Protein AF-A0A917VXM4-F1 (afdb_monomer)

Mean predicted aligned error: 3.89 Å

Foldseek 3Di:
DPQFAEEEEEEEPPDDPVLVVVLCVVRSYDHPYYHYDPDDLQVSLVVRLVVCVVRVGQEYEYAADEPVNLVVDPSNVVSLCRHWYRYNHGIDHNDD

Solvent-accessible surface area (backbone atoms only — not comparable to full-atom values): 5278 Å² total; per-residue (Å²): 130,86,79,46,50,35,16,34,34,49,35,46,89,83,58,59,63,72,57,54,50,51,54,30,61,78,65,47,39,33,79,78,48,76,45,74,53,91,62,60,64,64,58,45,33,50,53,49,48,51,49,30,63,77,63,68,17,57,26,36,37,26,68,90,41,42,47,64,58,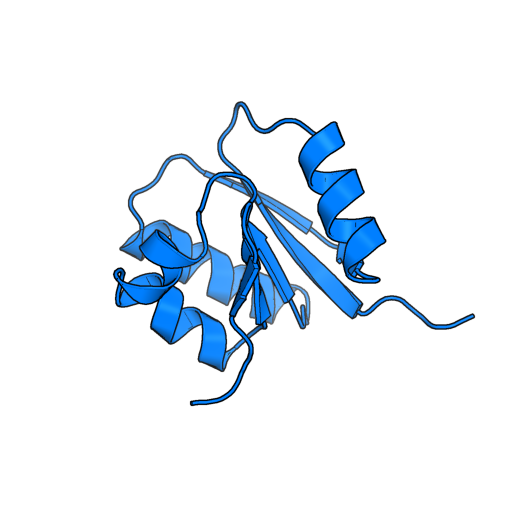40,65,71,35,67,43,47,54,57,41,18,78,70,22,25,38,39,31,60,71,40,73,45,57,65,67,135

Radius of gyration: 11.88 Å; Cα contacts (8 Å, |Δi|>4): 181; chains: 1; bounding box: 35×27×24 Å

pLDDT: mean 90.93, std 10.51, range [40.25, 98.0]

Nearest PDB structures (foldseek):
  3o1h-assembly1_B  TM=6.114E-01  e=2.766E-02  Vibrio parahaemolyticus
  2p1r-assembly2_B  TM=5.668E-01  e=1.158E-01  Salmonella enterica subsp. enterica serovar Typhimurium str. LT2
  2bon-assembly2_B  TM=5.926E-01  e=1.603E-01  Escherichia coli BL21(DE3)
  6kja-assembly1_E-2  TM=5.591E-01  e=8.360E-02  Escherichia coli K-12
  2bon-assembly1_A  TM=5.421E-01  e=1.318E-01  Escherichia coli BL21(DE3)

Structure (mmCIF, N/CA/C/O backbone):
data_AF-A0A917VXM4-F1
#
_entry.id   AF-A0A917VXM4-F1
#
loop_
_atom_site.group_PDB
_atom_site.id
_atom_site.type_symbol
_atom_site.label_atom_id
_atom_site.label_alt_id
_atom_site.label_comp_id
_atom_site.label_asym_id
_atom_site.label_entity_id
_atom_site.label_seq_id
_atom_site.pdbx_PDB_ins_code
_atom_site.Cartn_x
_atom_site.Cartn_y
_atom_site.Cartn_z
_atom_site.occupancy
_atom_site.B_iso_or_equiv
_atom_site.auth_seq_id
_atom_site.auth_comp_id
_atom_site.auth_asym_id
_atom_site.auth_atom_id
_atom_site.pdbx_PDB_model_num
ATOM 1 N N . MET A 1 1 ? -22.673 4.037 10.984 1.00 44.50 1 MET A N 1
ATOM 2 C CA . MET A 1 1 ? -21.724 4.339 9.891 1.00 44.50 1 MET A CA 1
ATOM 3 C C . MET A 1 1 ? -20.495 3.479 10.115 1.00 44.50 1 MET A C 1
ATOM 5 O O . MET A 1 1 ? -19.797 3.703 11.092 1.00 44.50 1 MET A O 1
ATOM 9 N N . THR A 1 2 ? -20.271 2.446 9.308 1.00 53.12 2 THR A N 1
ATOM 10 C CA . THR A 1 2 ? -19.020 1.679 9.367 1.00 53.12 2 THR A CA 1
ATOM 11 C C . T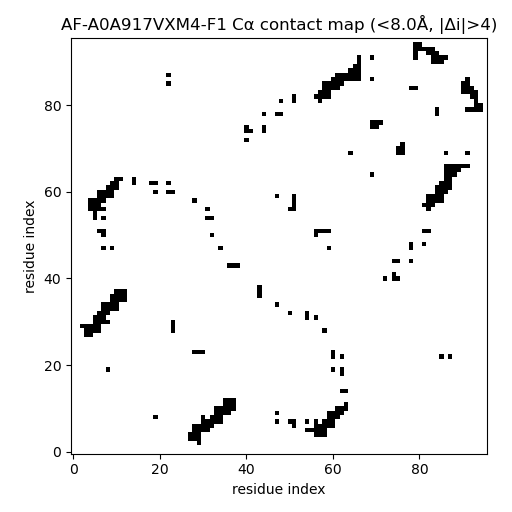HR A 1 2 ? -17.888 2.598 8.930 1.00 53.12 2 THR A C 1
ATOM 13 O O . THR A 1 2 ? -17.842 3.031 7.780 1.00 53.12 2 THR A O 1
ATOM 16 N N . VAL A 1 3 ? -17.017 2.971 9.866 1.00 72.00 3 VAL A N 1
ATOM 17 C CA . VAL A 1 3 ? -15.818 3.752 9.558 1.00 72.00 3 VAL A CA 1
ATOM 18 C C . VAL A 1 3 ? -14.934 2.861 8.690 1.00 72.00 3 VAL A C 1
ATOM 20 O O . VAL A 1 3 ? -14.500 1.804 9.142 1.00 72.00 3 VAL A O 1
ATOM 23 N N . GLY A 1 4 ? -14.743 3.242 7.423 1.00 83.62 4 GLY A N 1
ATOM 24 C CA . GLY A 1 4 ? -13.906 2.488 6.489 1.00 83.62 4 GLY A CA 1
ATOM 25 C C . GLY A 1 4 ? -12.497 2.287 7.048 1.00 83.62 4 GLY A C 1
ATOM 26 O O . GLY A 1 4 ? -11.982 3.147 7.773 1.00 83.62 4 GLY A O 1
ATOM 27 N N . ARG A 1 5 ? -11.872 1.153 6.722 1.00 94.69 5 ARG A N 1
ATOM 28 C CA . ARG A 1 5 ? -10.523 0.828 7.204 1.00 94.69 5 ARG A CA 1
ATOM 29 C C . ARG A 1 5 ? -9.536 1.895 6.732 1.00 94.69 5 ARG A C 1
ATOM 31 O O . ARG A 1 5 ? -9.515 2.236 5.551 1.00 94.69 5 ARG A O 1
ATOM 38 N N . ARG A 1 6 ? -8.726 2.425 7.650 1.00 97.31 6 ARG A N 1
ATOM 39 C CA . ARG A 1 6 ? -7.721 3.453 7.343 1.00 97.31 6 ARG A CA 1
ATOM 40 C C . ARG A 1 6 ? -6.699 2.888 6.361 1.00 97.31 6 ARG A C 1
ATOM 42 O O . ARG A 1 6 ? -6.190 1.791 6.583 1.00 97.31 6 ARG A O 1
ATOM 49 N N . ALA A 1 7 ? -6.408 3.633 5.305 1.00 97.75 7 ALA A N 1
ATOM 50 C CA . ALA A 1 7 ? -5.440 3.242 4.296 1.00 97.75 7 ALA A CA 1
ATOM 51 C C . ALA A 1 7 ? -4.519 4.401 3.929 1.00 97.75 7 ALA A C 1
ATOM 53 O O . ALA A 1 7 ? -4.968 5.545 3.833 1.00 97.75 7 ALA A O 1
ATOM 54 N N . ILE A 1 8 ? -3.252 4.101 3.672 1.00 98.00 8 ILE A N 1
ATOM 55 C CA . ILE A 1 8 ? -2.381 5.018 2.937 1.00 98.00 8 ILE A CA 1
ATOM 56 C C . ILE A 1 8 ? -2.349 4.625 1.463 1.00 98.00 8 ILE A C 1
ATOM 58 O O . ILE A 1 8 ? -2.586 3.471 1.107 1.00 98.00 8 ILE A O 1
ATOM 62 N N . VAL A 1 9 ? -2.055 5.582 0.598 1.00 97.69 9 VAL A N 1
ATOM 63 C CA . VAL A 1 9 ? -1.804 5.333 -0.820 1.00 97.69 9 VAL A CA 1
ATOM 64 C C . VAL A 1 9 ? -0.322 5.541 -1.073 1.00 97.69 9 VAL A C 1
ATOM 66 O O . VAL A 1 9 ? 0.233 6.546 -0.643 1.00 97.69 9 VAL A O 1
ATOM 69 N N . LEU A 1 10 ? 0.314 4.613 -1.777 1.00 96.38 10 LEU A N 1
ATOM 70 C CA . LEU A 1 10 ? 1.650 4.790 -2.323 1.00 96.38 10 LEU A CA 1
ATOM 71 C C . LEU A 1 10 ? 1.534 4.854 -3.844 1.00 96.38 10 LEU A C 1
ATOM 73 O O . LEU A 1 10 ? 1.095 3.901 -4.486 1.00 96.38 10 LEU A O 1
ATOM 77 N N . CYS A 1 11 ? 1.917 5.986 -4.416 1.00 93.12 11 CYS A N 1
ATOM 78 C CA . CYS A 1 11 ? 1.738 6.287 -5.826 1.00 93.12 11 CYS A CA 1
ATOM 79 C C . CYS A 1 11 ? 3.023 6.831 -6.438 1.00 93.12 11 CYS A C 1
ATOM 81 O O . CYS A 1 11 ? 3.833 7.468 -5.764 1.00 93.12 11 CYS A O 1
ATOM 83 N N . ARG A 1 12 ? 3.170 6.624 -7.746 1.00 89.12 12 ARG A N 1
ATOM 84 C CA . ARG A 1 12 ? 4.109 7.402 -8.552 1.00 89.12 12 ARG A CA 1
ATOM 85 C C . ARG A 1 12 ? 3.534 8.799 -8.823 1.00 89.12 12 ARG A C 1
ATOM 87 O O . ARG A 1 12 ? 2.324 8.984 -8.668 1.00 89.12 12 ARG A O 1
ATOM 94 N N . PRO A 1 13 ? 4.360 9.790 -9.197 1.00 85.94 13 PRO A N 1
ATOM 95 C CA . PRO A 1 13 ? 3.892 11.155 -9.456 1.00 85.94 13 PRO A CA 1
ATOM 96 C C . PRO A 1 13 ? 2.778 11.273 -10.513 1.00 85.94 13 PRO A C 1
ATOM 98 O O . PRO A 1 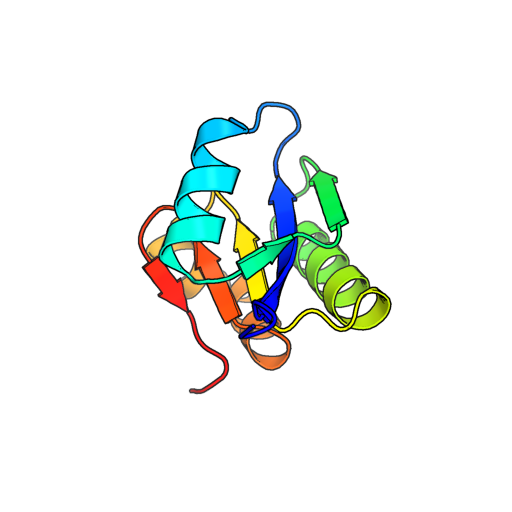13 ? 2.021 12.235 -10.487 1.00 85.94 13 PRO A O 1
ATOM 101 N N . ASP A 1 14 ? 2.655 10.297 -11.413 1.00 85.00 14 ASP A N 1
ATOM 102 C CA . ASP A 1 14 ? 1.691 10.225 -12.517 1.00 85.00 14 ASP A CA 1
ATOM 103 C C . ASP A 1 14 ? 0.444 9.367 -12.213 1.00 85.00 14 ASP A C 1
ATOM 105 O O . ASP A 1 14 ? -0.306 9.007 -13.120 1.00 85.00 14 ASP A O 1
ATOM 109 N N . CYS A 1 15 ? 0.205 9.024 -10.942 1.00 83.75 15 CYS A N 1
ATOM 110 C CA . CYS A 1 15 ? -0.916 8.172 -10.533 1.00 83.75 15 CYS A CA 1
ATOM 111 C C . CYS A 1 15 ? -2.290 8.736 -10.946 1.00 83.75 15 CYS A C 1
ATOM 113 O O . CYS A 1 15 ? -2.619 9.884 -10.644 1.00 83.75 15 CYS A O 1
ATOM 115 N N . ASP A 1 16 ? -3.142 7.881 -11.518 1.00 88.00 16 ASP A N 1
ATOM 116 C CA . ASP A 1 16 ? -4.548 8.193 -11.797 1.00 88.00 16 ASP A CA 1
ATOM 117 C C . ASP A 1 16 ? -5.382 8.202 -10.502 1.00 88.00 16 ASP A C 1
ATOM 119 O O . ASP A 1 16 ? -5.610 7.163 -9.868 1.00 88.00 16 ASP A O 1
ATOM 123 N N . SER A 1 17 ? -5.899 9.375 -10.126 1.00 88.00 17 SER A N 1
ATOM 124 C CA . SER A 1 17 ? -6.784 9.537 -8.967 1.00 88.00 17 SER A CA 1
ATOM 125 C C . SER A 1 17 ? -8.072 8.715 -9.085 1.00 88.00 17 SER A C 1
ATOM 127 O O . SER A 1 17 ? -8.558 8.187 -8.081 1.00 88.00 17 SER A O 1
ATOM 129 N N . GLY A 1 18 ? -8.579 8.501 -10.303 1.00 91.88 18 GLY A N 1
ATOM 130 C CA . GLY A 1 18 ? -9.748 7.662 -10.555 1.00 91.88 18 GLY A CA 1
ATOM 131 C C . GLY A 1 18 ? -9.495 6.183 -10.254 1.00 91.88 18 GLY A C 1
ATOM 132 O O . GLY A 1 18 ? -10.403 5.457 -9.835 1.00 91.88 18 GLY A O 1
ATOM 133 N N . GLN A 1 19 ? -8.263 5.699 -10.419 1.00 90.75 19 GLN A N 1
ATOM 134 C CA . GLN A 1 19 ? -7.883 4.345 -10.017 1.00 90.75 19 GLN A CA 1
ATOM 135 C C . GLN A 1 19 ? -7.824 4.212 -8.488 1.00 90.75 19 GLN A C 1
ATOM 137 O O . GLN A 1 19 ? -8.349 3.237 -7.942 1.00 90.75 19 GLN A O 1
ATOM 142 N N . ILE A 1 20 ? -7.257 5.205 -7.795 1.00 92.19 20 ILE A N 1
ATOM 143 C CA . ILE A 1 20 ? -7.185 5.242 -6.325 1.00 92.19 20 ILE A CA 1
ATOM 144 C C . ILE A 1 20 ? -8.591 5.207 -5.717 1.00 92.19 20 ILE A C 1
ATOM 146 O O . ILE A 1 20 ? -8.853 4.408 -4.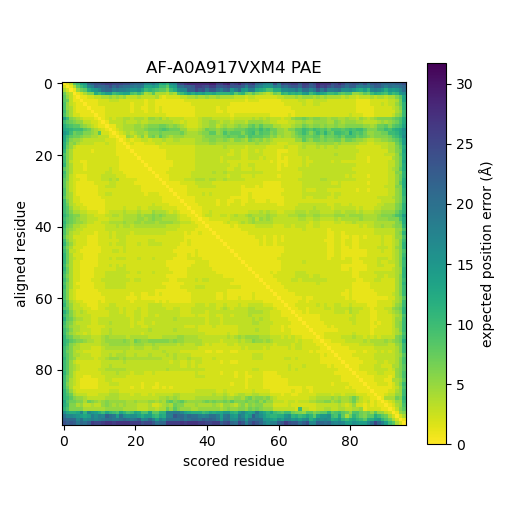813 1.00 92.19 20 ILE A O 1
ATOM 150 N N . GLU A 1 21 ? -9.514 6.029 -6.223 1.00 93.38 21 GLU A N 1
ATOM 151 C CA . GLU A 1 21 ? -10.895 6.066 -5.736 1.00 93.38 21 GLU A CA 1
ATOM 152 C C . GLU A 1 21 ? -11.624 4.738 -5.949 1.00 93.38 21 GLU A C 1
ATOM 154 O O . GLU A 1 21 ? -12.307 4.254 -5.041 1.00 93.38 21 GLU A O 1
ATOM 159 N N . ARG A 1 22 ? -11.468 4.122 -7.129 1.00 94.31 22 ARG A N 1
ATOM 160 C CA . ARG A 1 22 ? -12.085 2.826 -7.443 1.00 94.31 22 ARG A CA 1
ATOM 161 C C . ARG A 1 22 ? -11.602 1.729 -6.501 1.00 94.31 22 ARG A C 1
ATOM 163 O O . ARG A 1 22 ? -12.437 1.033 -5.925 1.00 94.31 22 ARG A O 1
ATOM 170 N N . LEU A 1 23 ? -10.287 1.604 -6.309 1.00 94.06 23 LEU A N 1
ATOM 171 C CA . LEU A 1 23 ? -9.704 0.618 -5.392 1.00 94.06 23 LEU A CA 1
ATOM 172 C C . LEU A 1 23 ? -10.144 0.880 -3.948 1.00 94.06 23 LEU A C 1
ATOM 174 O O . LEU A 1 23 ? -10.586 -0.034 -3.255 1.00 94.06 23 LEU A O 1
ATOM 178 N N . SER A 1 24 ? -10.111 2.138 -3.506 1.00 93.94 24 SER A N 1
ATOM 179 C CA . SER A 1 24 ? -10.511 2.498 -2.143 1.00 93.94 24 SER A CA 1
ATOM 180 C C . SER A 1 24 ? -11.974 2.152 -1.871 1.00 93.94 24 SER A C 1
ATOM 182 O O . SER A 1 24 ? -12.289 1.546 -0.847 1.00 93.94 24 SER A O 1
ATOM 184 N N . ARG A 1 25 ? -12.873 2.463 -2.813 1.00 94.44 25 ARG A N 1
ATOM 185 C CA . ARG A 1 25 ? -14.302 2.146 -2.698 1.00 94.44 25 ARG A CA 1
ATOM 186 C C . ARG A 1 25 ? -14.557 0.642 -2.721 1.00 94.44 25 ARG A C 1
ATOM 188 O O . ARG A 1 25 ? -15.305 0.155 -1.879 1.00 94.44 25 ARG A O 1
ATOM 195 N N . ALA A 1 26 ? -13.924 -0.083 -3.645 1.00 94.12 26 ALA A N 1
ATOM 196 C CA . ALA A 1 26 ? -14.080 -1.532 -3.777 1.00 94.12 26 ALA A CA 1
ATOM 197 C C . ALA A 1 26 ? -13.665 -2.291 -2.505 1.00 94.12 26 ALA A C 1
ATOM 199 O O . ALA A 1 26 ? -14.232 -3.338 -2.203 1.00 94.12 26 ALA A O 1
ATOM 200 N N . HIS A 1 27 ? -12.718 -1.742 -1.739 1.00 93.12 27 HIS A N 1
ATOM 201 C CA . HIS A 1 27 ? -12.189 -2.357 -0.521 1.00 93.12 27 HIS A CA 1
ATOM 202 C C . HIS A 1 27 ? -12.665 -1.690 0.783 1.00 93.12 27 HIS A C 1
ATOM 204 O O . HIS A 1 27 ? -12.156 -2.016 1.854 1.00 93.12 27 HIS A O 1
ATOM 210 N N . GLY A 1 28 ? -13.639 -0.771 0.727 1.00 94.75 28 GLY A N 1
ATOM 211 C CA . GLY A 1 28 ? -14.174 -0.102 1.921 1.00 94.75 28 GLY A CA 1
ATOM 212 C C . GLY A 1 28 ? -13.121 0.696 2.702 1.00 94.75 28 GLY A C 1
ATOM 213 O O . GLY A 1 28 ? -13.162 0.751 3.935 1.00 94.75 28 GLY A O 1
ATOM 214 N N . LEU A 1 29 ? -12.153 1.276 1.990 1.00 95.88 29 LEU A N 1
ATOM 215 C CA . LEU A 1 29 ? -11.014 1.982 2.563 1.00 95.88 29 LEU A CA 1
ATOM 216 C C . LEU A 1 29 ? -11.287 3.478 2.698 1.00 95.88 29 LEU A C 1
ATOM 218 O O . LEU A 1 29 ? -11.884 4.114 1.829 1.00 95.88 29 LEU A O 1
ATOM 222 N N . ARG A 1 30 ? -10.765 4.053 3.778 1.00 96.38 30 ARG A N 1
ATOM 223 C CA . ARG A 1 30 ? -10.654 5.494 3.980 1.00 96.38 30 ARG A CA 1
ATOM 224 C C . ARG A 1 30 ? -9.193 5.890 3.807 1.00 96.38 30 ARG A C 1
ATOM 226 O O . ARG A 1 30 ? -8.380 5.599 4.683 1.00 96.38 30 ARG A O 1
ATOM 233 N N . VAL A 1 31 ? -8.879 6.584 2.716 1.00 96.06 31 VAL A N 1
ATOM 234 C CA . VAL A 1 31 ? -7.536 7.132 2.495 1.00 96.06 31 VAL A CA 1
ATOM 235 C C . VAL A 1 31 ? -7.258 8.227 3.526 1.00 96.06 31 VAL A C 1
ATOM 237 O O . VAL A 1 31 ? -8.024 9.183 3.640 1.00 96.06 31 VAL A O 1
ATOM 240 N N . VAL A 1 32 ? -6.190 8.063 4.306 1.00 97.31 32 VAL A N 1
ATOM 241 C CA . VAL A 1 32 ? -5.763 9.016 5.347 1.00 97.31 32 VAL A CA 1
ATOM 242 C C . VAL A 1 32 ? -4.490 9.768 4.973 1.00 97.31 32 VAL A C 1
ATOM 244 O O . VAL A 1 32 ? -4.257 10.848 5.508 1.00 97.31 32 VAL A O 1
ATOM 247 N N . TYR A 1 33 ? -3.697 9.228 4.046 1.00 96.69 33 TYR A N 1
ATOM 248 C CA . TYR A 1 33 ? -2.505 9.882 3.518 1.00 96.69 33 TYR A CA 1
ATOM 249 C C . TYR A 1 33 ? -2.125 9.317 2.146 1.00 96.69 33 TYR A C 1
ATOM 251 O O . TYR A 1 33 ? -2.327 8.128 1.892 1.00 96.69 33 TYR A O 1
ATOM 259 N N . THR A 1 34 ? -1.538 10.154 1.290 1.00 96.06 34 THR A N 1
ATOM 260 C CA . THR A 1 34 ? -1.000 9.748 -0.015 1.00 96.06 34 THR A CA 1
ATOM 261 C C . THR A 1 34 ? 0.478 10.093 -0.079 1.00 96.06 34 THR A C 1
ATOM 263 O O . THR A 1 34 ? 0.871 11.246 0.077 1.00 96.06 34 THR A O 1
ATOM 266 N N . VAL A 1 35 ? 1.289 9.078 -0.336 1.00 95.62 35 VAL A N 1
ATOM 267 C CA . VAL A 1 35 ? 2.728 9.163 -0.524 1.00 95.62 35 VAL A CA 1
ATOM 268 C C . VAL A 1 35 ? 3.014 9.134 -2.021 1.00 95.62 35 VAL A C 1
ATOM 270 O O . VAL A 1 35 ? 2.662 8.168 -2.699 1.00 95.62 35 VAL A O 1
ATOM 273 N N . TYR A 1 36 ? 3.694 10.163 -2.523 1.00 93.88 36 TYR A N 1
ATOM 274 C CA . TYR A 1 36 ? 4.205 10.193 -3.891 1.00 93.88 36 TYR A CA 1
ATOM 275 C C . TYR A 1 36 ? 5.701 9.881 -3.890 1.00 93.88 36 TYR A C 1
ATOM 277 O O . TYR A 1 36 ? 6.485 10.581 -3.250 1.00 93.88 36 TYR A O 1
ATOM 285 N N . THR A 1 37 ? 6.108 8.819 -4.582 1.00 91.81 37 THR A N 1
ATOM 286 C CA . THR A 1 37 ? 7.515 8.420 -4.696 1.00 91.81 37 THR A CA 1
ATOM 287 C C . THR A 1 37 ? 7.771 7.676 -6.004 1.00 91.81 37 THR A C 1
ATOM 289 O O . THR A 1 37 ? 6.931 6.907 -6.461 1.00 91.81 37 THR A O 1
ATOM 292 N N . ASP A 1 38 ? 8.948 7.886 -6.592 1.00 89.44 38 ASP A N 1
ATOM 293 C CA . ASP A 1 38 ? 9.452 7.125 -7.744 1.00 89.44 38 ASP A CA 1
ATOM 294 C C . ASP A 1 38 ? 10.769 6.427 -7.380 1.00 89.44 38 ASP A C 1
ATOM 296 O O . ASP A 1 38 ? 11.814 6.583 -8.007 1.00 89.44 38 ASP A O 1
ATOM 300 N N . THR A 1 39 ? 10.746 5.730 -6.246 1.00 91.62 39 THR A N 1
ATOM 301 C CA . THR A 1 39 ? 11.902 5.001 -5.722 1.00 91.62 39 THR A CA 1
ATOM 302 C C . THR A 1 39 ? 11.788 3.507 -6.003 1.00 91.62 39 THR A C 1
ATOM 304 O O . THR A 1 39 ? 10.707 2.972 -6.262 1.00 91.62 39 THR A O 1
ATOM 307 N N . GLY A 1 40 ? 12.925 2.809 -5.934 1.00 91.19 40 GLY A N 1
ATOM 308 C CA . GLY A 1 40 ? 12.964 1.350 -6.023 1.00 91.19 40 GLY A CA 1
ATOM 309 C C . GLY A 1 40 ? 12.162 0.659 -4.904 1.00 91.19 40 GLY A C 1
ATOM 310 O O . GLY A 1 40 ? 11.904 1.262 -3.856 1.00 91.19 40 GLY A O 1
ATOM 311 N N . PRO A 1 41 ? 11.784 -0.619 -5.095 1.00 90.81 41 PRO A N 1
ATOM 312 C CA . PRO A 1 41 ? 10.831 -1.324 -4.235 1.00 90.81 41 PRO A CA 1
ATOM 313 C C . PRO A 1 41 ? 11.276 -1.433 -2.770 1.00 90.81 41 PRO A C 1
ATOM 315 O O . PRO A 1 41 ? 10.433 -1.401 -1.878 1.00 90.81 41 PRO A O 1
ATOM 318 N N . GLU A 1 42 ? 12.576 -1.516 -2.486 1.00 94.75 42 GLU A N 1
ATOM 319 C CA . GLU A 1 42 ? 13.101 -1.580 -1.119 1.00 94.75 42 GLU A CA 1
ATOM 320 C C . GLU A 1 42 ? 12.859 -0.285 -0.340 1.00 94.75 42 GLU A C 1
ATOM 322 O O . GLU A 1 42 ? 12.443 -0.330 0.820 1.00 94.75 42 GLU A O 1
ATOM 327 N N . LEU A 1 43 ? 13.125 0.866 -0.961 1.00 95.38 43 LEU A N 1
ATOM 328 C CA . LEU A 1 43 ? 12.926 2.165 -0.324 1.00 95.38 43 LEU A CA 1
ATOM 329 C C . LEU A 1 43 ? 11.436 2.506 -0.260 1.00 95.38 43 LEU A C 1
ATOM 331 O O . LEU A 1 43 ? 10.948 2.897 0.799 1.00 95.38 43 LEU A O 1
ATOM 335 N N . ALA A 1 44 ? 10.702 2.251 -1.344 1.00 95.25 44 ALA A N 1
ATOM 336 C CA . ALA A 1 44 ? 9.257 2.424 -1.409 1.00 95.25 44 ALA A CA 1
ATOM 337 C C . ALA A 1 44 ? 8.533 1.623 -0.308 1.00 95.25 44 ALA A C 1
ATOM 339 O O . ALA A 1 44 ? 7.669 2.163 0.379 1.00 95.25 44 ALA A O 1
ATOM 340 N N . ALA A 1 45 ? 8.934 0.370 -0.065 1.00 95.31 45 ALA A N 1
ATOM 341 C CA . ALA A 1 45 ? 8.380 -0.457 1.008 1.00 95.31 45 ALA A CA 1
ATOM 342 C C . ALA A 1 45 ? 8.668 0.100 2.411 1.00 95.31 45 ALA A C 1
ATOM 344 O O . ALA A 1 45 ? 7.792 0.069 3.273 1.00 95.31 45 ALA A O 1
ATOM 345 N N . ARG A 1 46 ? 9.874 0.632 2.658 1.00 96.88 46 ARG A N 1
ATOM 346 C CA . ARG A 1 46 ? 10.221 1.250 3.953 1.00 96.88 46 ARG A CA 1
ATOM 347 C C . ARG A 1 46 ? 9.409 2.513 4.210 1.00 96.88 46 ARG A C 1
ATOM 349 O O . ARG A 1 46 ? 8.874 2.668 5.302 1.00 96.88 46 ARG A O 1
ATOM 356 N N . ILE A 1 47 ? 9.281 3.367 3.195 1.00 96.81 47 ILE A N 1
ATOM 357 C CA . ILE A 1 47 ? 8.440 4.567 3.245 1.00 96.81 47 ILE A CA 1
ATOM 358 C C . ILE A 1 47 ? 6.983 4.172 3.525 1.00 96.81 47 ILE A C 1
ATOM 360 O O . ILE A 1 47 ? 6.330 4.765 4.381 1.00 96.81 47 ILE A O 1
ATOM 364 N N . ALA A 1 48 ? 6.484 3.132 2.851 1.00 96.06 48 ALA A N 1
ATOM 365 C CA . ALA A 1 48 ? 5.128 2.637 3.052 1.00 96.06 48 ALA A CA 1
ATOM 366 C C . ALA A 1 48 ? 4.899 2.147 4.492 1.00 96.06 48 ALA A C 1
ATOM 368 O O . ALA A 1 48 ? 3.904 2.525 5.102 1.00 96.06 48 ALA A O 1
ATOM 369 N N . VAL A 1 49 ? 5.828 1.367 5.063 1.00 96.62 49 VAL A N 1
ATOM 370 C CA . VAL A 1 49 ? 5.742 0.907 6.464 1.00 96.62 49 VAL A CA 1
ATOM 371 C C . VAL A 1 49 ? 5.784 2.076 7.441 1.00 96.62 49 VAL A C 1
ATOM 373 O O . VAL A 1 49 ? 4.976 2.108 8.364 1.00 96.62 49 VAL A O 1
ATOM 376 N N . GLN A 1 50 ? 6.679 3.044 7.236 1.00 97.69 50 GLN A N 1
ATOM 377 C CA . GLN A 1 50 ? 6.744 4.230 8.089 1.00 97.69 50 GLN A CA 1
ATOM 378 C C . GLN A 1 50 ? 5.388 4.948 8.130 1.00 97.69 50 GLN A C 1
ATOM 380 O O . GLN A 1 50 ? 4.832 5.151 9.204 1.00 97.69 50 GLN A O 1
ATOM 385 N N . HIS A 1 51 ? 4.798 5.230 6.968 1.00 97.81 51 HIS A N 1
ATOM 386 C CA . HIS A 1 51 ? 3.502 5.902 6.902 1.00 97.81 51 HIS A CA 1
ATOM 387 C C . HIS A 1 51 ? 2.332 5.039 7.388 1.00 97.81 51 HIS A C 1
ATOM 389 O O . HIS A 1 51 ? 1.365 5.573 7.925 1.00 97.81 51 HIS A O 1
ATOM 395 N N . VAL A 1 52 ? 2.399 3.715 7.248 1.00 97.25 52 VAL A N 1
ATOM 396 C CA . VAL A 1 52 ? 1.424 2.819 7.884 1.00 97.25 52 VAL A CA 1
ATOM 397 C C . VAL A 1 52 ? 1.404 3.020 9.395 1.00 97.25 52 VAL A C 1
ATOM 399 O O . VAL A 1 52 ? 0.322 3.141 9.968 1.00 97.25 52 VAL A O 1
ATOM 402 N N . LEU A 1 53 ? 2.580 3.095 10.021 1.00 96.75 53 LEU A N 1
ATOM 403 C CA . LEU A 1 53 ? 2.710 3.290 11.463 1.00 96.75 53 LEU A CA 1
ATOM 404 C C . LEU A 1 53 ? 2.292 4.707 11.880 1.00 96.75 53 LEU A C 1
ATOM 406 O O . LEU A 1 53 ? 1.496 4.853 12.803 1.00 96.75 53 LEU A O 1
ATOM 410 N N . ASP A 1 54 ? 2.754 5.737 11.165 1.00 97.94 54 ASP A N 1
ATOM 411 C CA . ASP A 1 54 ? 2.448 7.143 11.475 1.00 97.94 54 ASP A CA 1
ATOM 412 C C . ASP A 1 54 ? 0.944 7.451 11.395 1.00 97.94 54 ASP A C 1
ATOM 414 O O . ASP A 1 54 ? 0.422 8.279 12.145 1.00 97.94 54 ASP A O 1
ATOM 418 N N . PHE A 1 55 ? 0.234 6.790 10.476 1.00 97.06 55 PHE A N 1
ATOM 419 C CA . PHE A 1 55 ? -1.184 7.031 10.224 1.00 97.06 55 PHE A CA 1
ATOM 420 C C . PHE A 1 55 ? -2.114 5.937 10.753 1.00 97.06 55 PHE A C 1
ATOM 422 O O . PHE A 1 55 ? -3.316 6.019 10.476 1.00 97.06 55 PHE A O 1
ATOM 429 N N . ASP A 1 56 ? -1.612 4.954 11.505 1.00 95.69 56 ASP A N 1
ATOM 430 C CA . ASP A 1 56 ? -2.397 3.812 12.002 1.00 95.69 56 ASP A CA 1
ATOM 431 C C . ASP A 1 56 ? -3.254 3.193 10.877 1.00 95.69 56 ASP A C 1
ATOM 433 O O . ASP A 1 56 ? -4.486 3.106 10.940 1.00 95.69 56 ASP A O 1
ATOM 437 N N . ALA A 1 57 ? -2.610 2.923 9.738 1.00 96.69 57 ALA A N 1
ATOM 438 C CA . ALA A 1 57 ? -3.288 2.452 8.540 1.00 96.69 57 ALA A CA 1
ATOM 439 C C . ALA A 1 57 ? -3.301 0.923 8.492 1.00 96.69 57 ALA A C 1
ATOM 441 O O . ALA A 1 57 ? -2.267 0.269 8.523 1.00 96.69 57 ALA A O 1
ATOM 442 N N . ALA A 1 58 ? -4.486 0.345 8.327 1.00 95.94 58 ALA A N 1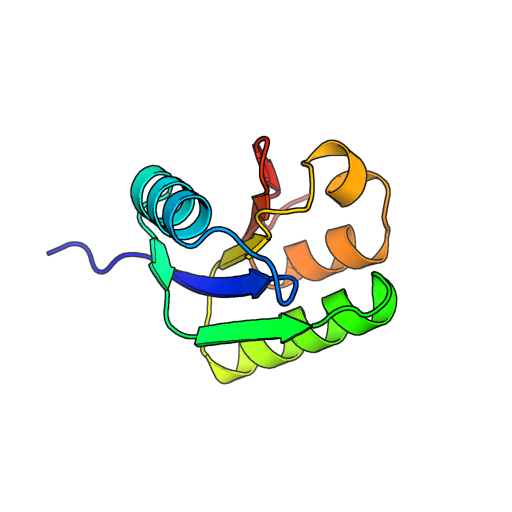
ATOM 443 C CA . ALA A 1 58 ? -4.657 -1.099 8.206 1.00 95.94 58 ALA A CA 1
ATOM 444 C C . ALA A 1 58 ? -4.430 -1.610 6.771 1.00 95.94 58 ALA A C 1
ATOM 446 O O . ALA A 1 58 ? -4.473 -2.819 6.542 1.00 95.94 58 ALA A O 1
ATOM 447 N N . ALA A 1 59 ? -4.283 -0.720 5.787 1.00 96.88 59 ALA A N 1
ATOM 448 C CA . ALA A 1 59 ? -4.083 -1.080 4.387 1.00 96.88 59 ALA A CA 1
ATOM 449 C C . ALA A 1 59 ? -3.193 -0.072 3.647 1.00 96.88 59 ALA A C 1
ATOM 451 O O . ALA A 1 59 ? -3.099 1.101 4.015 1.00 96.88 59 ALA A O 1
ATOM 452 N N . ILE A 1 60 ? -2.584 -0.536 2.561 1.00 97.31 60 ILE A N 1
ATOM 453 C CA . ILE A 1 60 ? -1.804 0.265 1.622 1.00 97.31 60 ILE A CA 1
ATOM 454 C C . ILE A 1 60 ? -2.361 0.032 0.228 1.00 97.31 60 ILE A C 1
ATOM 456 O O . ILE A 1 60 ? -2.421 -1.104 -0.231 1.00 97.31 60 ILE A O 1
ATOM 460 N N . VAL A 1 61 ? -2.736 1.100 -0.461 1.00 96.94 61 VAL A N 1
ATOM 461 C CA . VAL A 1 61 ? -3.154 1.048 -1.863 1.00 96.94 61 VAL A CA 1
ATOM 462 C C . VAL A 1 61 ? -1.955 1.400 -2.739 1.00 96.94 61 VAL A C 1
ATOM 464 O O . VAL A 1 61 ? -1.399 2.486 -2.597 1.00 96.94 61 VAL A O 1
ATOM 467 N N . ILE A 1 62 ? -1.561 0.503 -3.644 1.00 95.31 62 ILE A N 1
ATOM 468 C CA . ILE A 1 62 ? -0.452 0.702 -4.591 1.00 95.31 62 ILE A CA 1
ATOM 469 C C . ILE A 1 62 ? -0.971 0.463 -6.018 1.00 95.31 62 ILE A C 1
ATOM 471 O O . ILE A 1 62 ? -0.894 -0.662 -6.522 1.00 95.31 62 ILE A O 1
ATOM 475 N N . PRO A 1 63 ? -1.536 1.490 -6.683 1.00 93.06 63 PRO A N 1
ATOM 476 C CA . PRO A 1 63 ? -2.277 1.317 -7.938 1.00 93.06 63 PRO A CA 1
ATOM 477 C C . PRO A 1 63 ? -1.428 0.874 -9.133 1.00 93.06 63 PRO A C 1
ATOM 479 O O . PRO A 1 63 ? -1.968 0.340 -10.097 1.00 93.06 63 PRO A O 1
ATOM 482 N N . TYR A 1 64 ? -0.113 1.093 -9.082 1.00 90.19 64 TYR A N 1
ATOM 483 C CA . TYR A 1 64 ? 0.820 0.712 -10.147 1.00 90.19 64 TYR A CA 1
ATOM 484 C C . TYR A 1 64 ? 1.431 -0.680 -9.951 1.00 90.19 64 TYR A C 1
ATOM 486 O O . TYR A 1 64 ? 2.087 -1.192 -10.852 1.00 90.19 64 TYR A O 1
ATOM 494 N N . LEU A 1 65 ? 1.264 -1.283 -8.772 1.00 92.31 65 LEU A N 1
ATOM 495 C CA . LEU A 1 65 ? 1.826 -2.590 -8.457 1.00 92.31 65 LEU A CA 1
ATOM 496 C C . LEU A 1 65 ? 0.800 -3.666 -8.802 1.00 92.31 65 LEU A C 1
ATOM 498 O O . LEU A 1 65 ? -0.376 -3.517 -8.478 1.00 92.31 65 LEU A O 1
ATOM 502 N N . SER A 1 66 ? 1.217 -4.764 -9.422 1.00 93.06 66 SER A N 1
ATOM 503 C CA . SER A 1 66 ? 0.375 -5.954 -9.568 1.00 93.06 66 SER A CA 1
ATOM 504 C C . SER A 1 66 ? 0.528 -6.901 -8.375 1.00 93.06 66 SER A C 1
ATOM 506 O O . SER A 1 66 ? 1.574 -6.968 -7.725 1.00 93.06 66 SER A O 1
ATOM 508 N N . ALA A 1 67 ? -0.487 -7.730 -8.123 1.00 91.19 67 ALA A N 1
ATOM 509 C CA . ALA A 1 67 ? -0.417 -8.754 -7.083 1.00 91.19 67 ALA A CA 1
ATOM 510 C C . ALA A 1 67 ? 0.715 -9.773 -7.326 1.00 91.19 67 ALA A C 1
ATOM 512 O O . ALA A 1 67 ? 1.228 -10.363 -6.378 1.00 91.19 67 ALA A O 1
ATOM 513 N N . ARG A 1 68 ? 1.114 -9.997 -8.586 1.00 92.75 68 ARG A N 1
ATOM 514 C CA . ARG A 1 68 ? 2.242 -10.875 -8.935 1.00 92.75 68 ARG A CA 1
ATOM 515 C C . ARG A 1 68 ? 3.571 -10.248 -8.513 1.00 92.75 68 ARG A C 1
ATOM 517 O O . ARG A 1 68 ? 4.314 -10.873 -7.762 1.00 92.75 68 ARG A O 1
ATOM 524 N N . GLU A 1 69 ? 3.821 -9.003 -8.913 1.00 91.69 69 GLU A N 1
ATOM 525 C CA . GLU A 1 69 ? 5.034 -8.262 -8.533 1.00 91.69 69 GLU A CA 1
ATOM 526 C C . GLU A 1 69 ? 5.149 -8.110 -7.011 1.00 91.69 69 GLU A C 1
ATOM 528 O O . GLU A 1 69 ? 6.232 -8.267 -6.447 1.00 91.69 69 GLU A O 1
ATOM 533 N N . ALA A 1 70 ? 4.023 -7.886 -6.326 1.00 92.12 70 ALA A N 1
ATOM 534 C CA . ALA A 1 70 ? 3.974 -7.817 -4.868 1.00 92.12 70 ALA A CA 1
ATOM 535 C C . ALA A 1 70 ? 4.375 -9.141 -4.184 1.00 92.12 70 ALA A C 1
ATOM 537 O O . ALA A 1 70 ? 4.981 -9.121 -3.113 1.00 92.12 70 ALA A O 1
ATOM 538 N N . ARG A 1 71 ? 4.065 -10.299 -4.786 1.00 90.69 71 ARG A N 1
ATOM 539 C CA . ARG A 1 71 ? 4.471 -11.616 -4.257 1.00 90.69 71 ARG A CA 1
ATOM 540 C C . ARG A 1 71 ? 5.936 -11.933 -4.554 1.00 90.69 71 ARG A C 1
ATOM 542 O O . ARG A 1 71 ? 6.617 -12.509 -3.707 1.00 90.69 71 ARG A O 1
ATOM 549 N N . GLU A 1 72 ? 6.419 -11.565 -5.736 1.00 91.81 72 GLU A N 1
ATOM 550 C CA . GLU A 1 72 ? 7.798 -11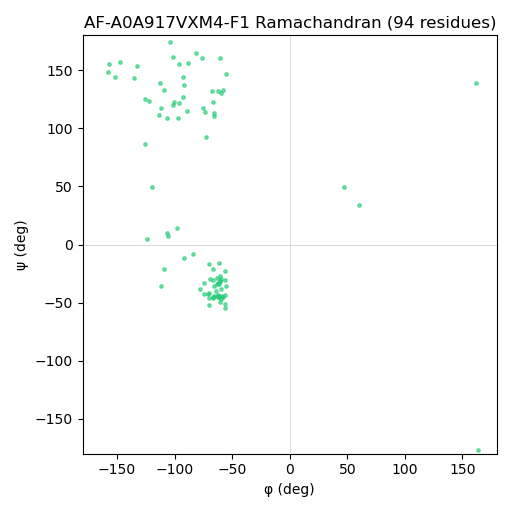.829 -6.167 1.00 91.81 72 GLU A CA 1
ATOM 551 C C . GLU A 1 72 ? 8.806 -10.972 -5.383 1.00 91.81 72 GLU A C 1
ATOM 553 O O . GLU A 1 72 ? 9.826 -11.477 -4.905 1.00 91.81 72 GLU A O 1
ATOM 558 N N . ALA A 1 73 ? 8.496 -9.694 -5.155 1.00 90.75 73 ALA A N 1
ATOM 559 C CA . ALA A 1 73 ? 9.375 -8.792 -4.424 1.00 90.75 73 ALA A CA 1
ATOM 560 C C . ALA A 1 73 ? 9.338 -9.063 -2.910 1.00 90.75 73 ALA A C 1
ATOM 562 O O . ALA A 1 73 ? 8.330 -8.857 -2.228 1.00 90.75 73 ALA A O 1
ATOM 563 N N . ARG A 1 74 ? 10.487 -9.453 -2.339 1.00 91.38 74 ARG A N 1
ATOM 564 C CA . ARG A 1 74 ? 10.633 -9.658 -0.885 1.00 91.38 74 ARG A CA 1
ATOM 565 C C . ARG A 1 74 ? 10.240 -8.416 -0.078 1.00 91.38 74 ARG A C 1
ATOM 567 O O . ARG A 1 74 ? 9.676 -8.568 1.001 1.00 91.38 74 ARG A O 1
ATOM 574 N N . ALA A 1 75 ? 10.522 -7.220 -0.595 1.00 93.38 75 ALA A N 1
ATOM 575 C CA . ALA A 1 75 ? 10.169 -5.955 0.042 1.00 93.38 75 ALA A CA 1
ATOM 576 C C . ALA A 1 75 ? 8.658 -5.865 0.322 1.00 93.38 75 ALA A C 1
ATOM 578 O O . ALA A 1 75 ? 8.269 -5.736 1.480 1.00 93.38 75 ALA A O 1
ATOM 579 N N . TRP A 1 76 ? 7.812 -6.057 -0.695 1.00 93.75 76 TRP A N 1
ATOM 580 C CA . TRP A 1 76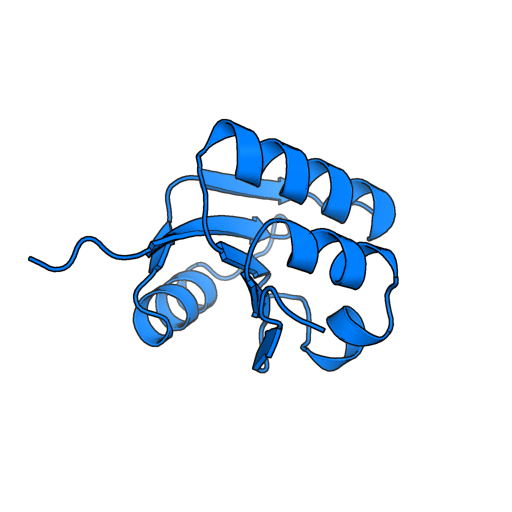 ? 6.351 -5.994 -0.561 1.00 93.75 76 TRP A CA 1
ATOM 581 C C . TRP A 1 76 ? 5.775 -7.106 0.314 1.00 93.75 76 TRP A C 1
ATOM 583 O O . TRP A 1 76 ? 4.879 -6.851 1.113 1.00 93.75 76 TRP A O 1
ATOM 593 N N . ARG A 1 77 ? 6.344 -8.316 0.264 1.00 90.00 77 ARG A N 1
ATOM 594 C CA . ARG A 1 77 ? 5.959 -9.392 1.193 1.00 90.00 77 ARG A CA 1
ATOM 595 C C . ARG A 1 77 ? 6.251 -9.076 2.660 1.00 90.00 77 ARG A C 1
ATOM 597 O O . ARG A 1 77 ? 5.576 -9.605 3.530 1.00 90.00 77 ARG A O 1
ATOM 604 N N . MET A 1 78 ? 7.263 -8.265 2.968 1.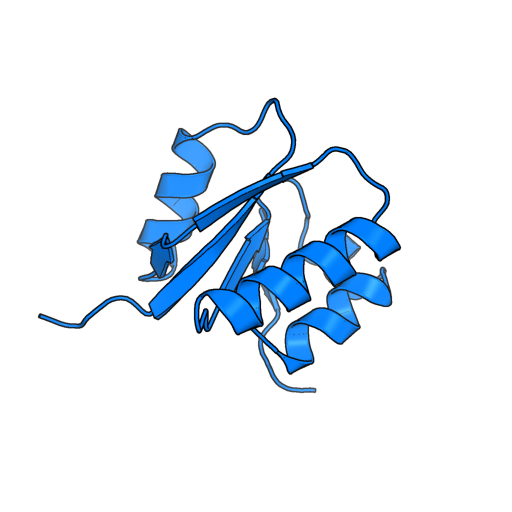00 89.19 78 MET A N 1
ATOM 605 C CA . MET A 1 78 ? 7.501 -7.847 4.357 1.00 89.19 78 MET A CA 1
ATOM 606 C C . MET A 1 78 ? 6.479 -6.805 4.811 1.00 89.19 78 MET A C 1
ATOM 608 O O . MET A 1 78 ? 6.076 -6.819 5.970 1.00 89.19 78 MET A O 1
ATOM 612 N N . VAL A 1 79 ? 6.026 -5.943 3.901 1.00 92.81 79 VAL A N 1
ATOM 613 C CA . VAL A 1 79 ? 5.020 -4.913 4.192 1.00 92.81 79 VAL A CA 1
ATOM 614 C C . VAL A 1 79 ? 3.685 -5.529 4.623 1.00 92.81 79 VAL A C 1
ATOM 616 O O . VAL A 1 79 ? 3.035 -4.982 5.512 1.00 92.81 79 VAL A O 1
ATOM 619 N N . THR A 1 80 ? 3.319 -6.707 4.099 1.00 93.12 80 THR A N 1
ATOM 620 C CA . THR A 1 80 ? 2.081 -7.396 4.510 1.00 93.12 80 THR A CA 1
ATOM 621 C C . THR A 1 80 ? 2.052 -7.779 5.988 1.00 93.12 80 THR A C 1
ATOM 623 O O . THR A 1 80 ? 0.983 -8.030 6.521 1.00 93.12 80 THR A O 1
ATOM 626 N N . ARG A 1 81 ? 3.189 -7.781 6.699 1.00 91.94 81 ARG A N 1
ATOM 627 C CA . ARG A 1 81 ? 3.219 -7.970 8.161 1.00 91.94 81 ARG A CA 1
ATOM 628 C C . ARG A 1 81 ? 2.647 -6.785 8.943 1.00 91.94 81 ARG A C 1
ATOM 630 O O . ARG A 1 81 ? 2.354 -6.948 10.122 1.00 91.94 81 ARG A O 1
ATOM 637 N N . PHE A 1 82 ? 2.520 -5.623 8.308 1.00 94.69 82 PHE A N 1
ATOM 638 C CA . PHE A 1 82 ? 2.076 -4.380 8.939 1.00 94.69 82 PHE A CA 1
ATOM 639 C C . PHE A 1 82 ? 0.697 -3.936 8.443 1.00 94.69 82 PHE A C 1
ATOM 641 O O . PHE A 1 82 ? -0.079 -3.399 9.225 1.00 94.69 82 PHE A O 1
ATOM 648 N N . ALA A 1 83 ? 0.380 -4.161 7.164 1.00 95.75 83 ALA A N 1
ATOM 649 C CA . ALA A 1 83 ? -0.884 -3.743 6.562 1.00 95.75 83 ALA A CA 1
ATOM 650 C C . ALA A 1 83 ? -1.234 -4.584 5.326 1.00 95.75 83 ALA A C 1
ATOM 652 O O . ALA A 1 83 ? -0.346 -5.091 4.642 1.00 95.75 83 ALA A O 1
ATOM 653 N N . ASP A 1 84 ? -2.523 -4.677 4.994 1.00 95.94 84 ASP A N 1
ATOM 654 C CA . ASP A 1 84 ? -2.959 -5.334 3.756 1.00 95.94 84 ASP A CA 1
ATOM 655 C C . ASP A 1 84 ? -2.505 -4.521 2.533 1.00 95.94 84 ASP A C 1
ATOM 657 O O . ASP A 1 84 ? -2.736 -3.313 2.462 1.00 95.94 84 ASP A O 1
ATOM 661 N N . LEU A 1 85 ? -1.907 -5.171 1.536 1.00 95.75 85 LEU A N 1
ATOM 662 C CA . LEU A 1 85 ? -1.573 -4.546 0.256 1.00 95.75 85 LEU A CA 1
ATOM 663 C C . LEU A 1 85 ? -2.730 -4.683 -0.728 1.00 95.75 85 LEU A C 1
ATOM 665 O O . LEU A 1 85 ? -3.022 -5.779 -1.198 1.00 95.75 85 LEU A O 1
ATOM 669 N N . VAL A 1 86 ? -3.331 -3.562 -1.107 1.00 96.19 86 VAL A N 1
ATOM 670 C CA . VAL A 1 86 ? -4.302 -3.453 -2.196 1.00 96.19 86 VAL A CA 1
ATOM 671 C C . VAL A 1 86 ? -3.575 -2.986 -3.451 1.00 96.19 86 VAL A C 1
ATOM 673 O O . VAL A 1 86 ? -3.126 -1.849 -3.554 1.00 96.19 86 VAL A O 1
ATOM 676 N N . THR A 1 87 ? -3.437 -3.893 -4.407 1.00 94.56 87 THR A N 1
ATOM 677 C CA . THR A 1 87 ? -2.697 -3.691 -5.658 1.00 94.56 87 THR A CA 1
ATOM 678 C C . THR A 1 87 ? -3.664 -3.468 -6.822 1.00 94.56 87 THR A C 1
ATOM 680 O O . THR A 1 87 ? -4.875 -3.638 -6.673 1.00 94.56 87 THR A O 1
ATOM 683 N N . ALA A 1 88 ? -3.145 -3.153 -8.008 1.00 91.62 88 ALA A N 1
ATOM 684 C CA . ALA A 1 88 ? -3.943 -2.992 -9.224 1.00 91.62 88 ALA A CA 1
ATOM 685 C C . ALA A 1 88 ? -4.797 -4.226 -9.566 1.00 91.62 88 ALA A C 1
ATOM 687 O O . ALA A 1 88 ? -5.854 -4.101 -10.181 1.00 91.62 88 ALA A O 1
ATOM 688 N N . THR A 1 89 ? -4.317 -5.420 -9.203 1.00 92.25 89 THR A N 1
ATOM 689 C CA . THR A 1 89 ? -4.887 -6.701 -9.651 1.00 92.25 89 THR A CA 1
ATOM 690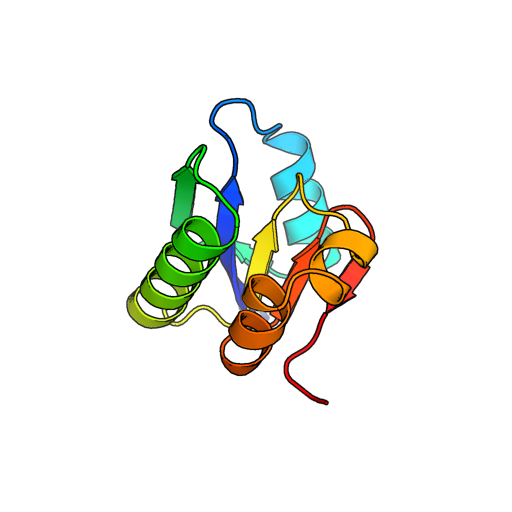 C C . THR A 1 89 ? -5.299 -7.635 -8.515 1.00 92.25 89 THR A C 1
ATOM 692 O O . THR A 1 89 ? -5.700 -8.768 -8.773 1.00 92.25 89 THR A O 1
ATOM 695 N N . GLY A 1 90 ? -5.216 -7.200 -7.257 1.00 89.25 90 GLY A N 1
ATOM 696 C CA . GLY A 1 90 ? -5.652 -8.014 -6.123 1.00 89.25 90 GLY A CA 1
ATOM 697 C C . GLY A 1 90 ? -5.131 -7.542 -4.772 1.00 89.25 90 GLY A C 1
ATOM 698 O O . GLY A 1 90 ? -4.428 -6.538 -4.674 1.00 89.25 90 GLY A O 1
ATOM 699 N N . VAL A 1 91 ? -5.463 -8.296 -3.726 1.00 91.50 91 VAL A N 1
ATOM 700 C CA . VAL A 1 91 ? -5.075 -7.995 -2.342 1.00 91.50 91 VAL A CA 1
ATOM 701 C C . VAL A 1 91 ? -4.096 -9.043 -1.820 1.00 91.50 91 VAL A C 1
ATOM 703 O O . VAL A 1 91 ? -4.266 -10.237 -2.070 1.00 91.50 91 VAL A O 1
ATOM 706 N N . LEU A 1 92 ? -3.076 -8.598 -1.089 1.00 89.00 92 LEU A N 1
ATOM 707 C CA . LEU A 1 92 ? -2.203 -9.440 -0.279 1.00 89.00 92 LEU A CA 1
ATOM 708 C C . LEU A 1 92 ? -2.444 -9.083 1.191 1.00 89.00 92 LEU A C 1
ATOM 710 O O . LEU A 1 92 ? -2.128 -7.975 1.616 1.00 89.00 92 LEU A O 1
ATOM 714 N N . GLY A 1 93 ? -3.045 -10.003 1.943 1.00 80.06 93 GLY A N 1
ATOM 715 C CA . GLY A 1 93 ? -3.427 -9.765 3.334 1.00 80.06 93 GLY A CA 1
ATOM 716 C C . GLY A 1 93 ? -2.285 -9.939 4.338 1.00 80.06 93 GLY A C 1
ATOM 717 O O . GLY A 1 93 ? -1.256 -10.551 4.042 1.00 80.06 93 GLY A O 1
ATOM 718 N N . CYS A 1 94 ? -2.506 -9.437 5.551 1.00 62.50 94 CYS A N 1
ATOM 719 C CA . CYS A 1 94 ? -1.687 -9.719 6.723 1.00 62.50 94 CYS A CA 1
ATOM 720 C C . CYS A 1 94 ? -1.926 -11.155 7.216 1.00 62.50 94 CYS A C 1
ATOM 722 O O . CYS A 1 94 ? -2.847 -11.437 7.977 1.00 62.50 94 CYS A O 1
ATOM 724 N N . GLY A 1 95 ? -1.106 -12.087 6.730 1.00 50.94 95 GLY A N 1
ATOM 725 C CA . GLY A 1 95 ? -1.174 -13.508 7.071 1.00 50.94 95 GLY A CA 1
ATOM 726 C C . GLY A 1 95 ? -0.425 -14.342 6.036 1.00 50.94 95 GLY A C 1
ATOM 727 O O . GLY A 1 95 ? -0.467 -14.008 4.858 1.00 50.94 95 GLY A O 1
ATOM 728 N N . LEU A 1 96 ? 0.318 -15.352 6.502 1.00 40.25 96 LEU A N 1
ATOM 729 C CA . LEU A 1 96 ? 1.110 -16.293 5.693 1.00 40.25 96 LEU A CA 1
ATOM 730 C C . LEU A 1 96 ? 0.355 -16.841 4.473 1.00 40.25 96 LEU A C 1
ATOM 732 O O . LEU A 1 96 ? -0.812 -17.249 4.654 1.00 40.25 96 LEU A O 1
#

Organism: NCBI:txid382504

Sequence (96 aa):
MTVGRRAIVLCRPDCDSGQIERLSRAHGLRVVYTVYTDTGPELAARIAVQHVLDFDAAAIVIPYLSAREAREARAWRMVTRFADLVTATGVLGCGL

Secondary structure (DSSP, 8-state):
---PEEEEEEE-TT--HHHHHHHHHHTTEEEEEEEE----HHHHHHHHHHHHHHTT-SEEEETT--HHHHHH-HHHHHHTTTSEEEETTEEE-S--